Protein AF-A0A7Y2J334-F1 (afdb_monomer)

Radius of gyration: 13.48 Å; Cα contacts (8 Å, |Δi|>4): 89; chains: 1; bounding box: 37×12×30 Å

Foldseek 3Di:
DAEEEDEEEPPLQCQLPPPCVPRNNDRVVNVVVVVCVVCVVYHYHYDYDHDPVVSVVVVVVCVVPGPD

Mean predicted aligned error: 3.78 Å

Sequence (68 aa):
MKKLIIINGPNLNLLGTREPEIYGGLTFTEFLEILRKKYTEVAIDYYQSNIEGELIDKIQEAGLNFDG

Nearest PDB structures (foldseek):
  6smf-assembly1_A  TM=9.056E-01  e=3.898E-06  Zymomonas mobilis subsp. mobilis ZM4 = ATCC 31821
  6cv6-assembly3_G  TM=9.347E-01  e=9.505E-06  Paraburkholderia phymatum STM815
  1gtz-assembly1_C  TM=8.813E-01  e=2.164E-05  Streptomyces coelicolor
  6hsb-assembly1_A  TM=8.824E-01  e=1.762E-05  Acidithiobacillus caldus SM-1
  3n76-assembly1_A  TM=8.488E-01  e=3.266E-05  Mycobacterium tuberculosis

Solvent-accessible surface area (backbone atoms only — not comparable to full-atom values): 3996 Å² total; per-residue (Å²): 118,53,33,35,57,48,78,43,58,60,70,54,87,42,43,31,68,56,64,33,93,80,72,38,63,66,32,59,70,61,51,48,53,52,49,46,70,72,40,73,75,40,47,75,47,78,49,74,39,77,44,70,67,61,50,52,53,48,54,61,58,37,72,78,75,41,78,78

Secondary structure (DSSP, 8-state):
-EEEEEEE-TTGGGTTTSSHHHH-S--HHHHHHHHHHH-TTEEEEEEE-S-HHHHHHHHHHHHHH---

Structure (mmCIF, N/CA/C/O backbone):
data_AF-A0A7Y2J334-F1
#
_entry.id   AF-A0A7Y2J334-F1
#
loop_
_atom_site.group_PDB
_atom_site.id
_atom_site.type_symbol
_atom_site.label_atom_id
_atom_site.label_alt_id
_atom_site.label_comp_id
_atom_site.label_asym_id
_atom_site.label_entity_id
_atom_site.label_seq_id
_atom_site.pdbx_PDB_ins_code
_atom_site.Cartn_x
_atom_site.Cartn_y
_atom_site.Cartn_z
_atom_site.occupancy
_atom_site.B_iso_or_equiv
_atom_site.auth_seq_id
_atom_site.auth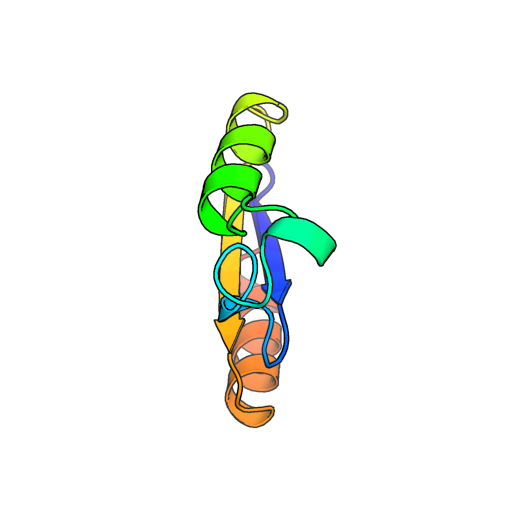_comp_id
_atom_site.auth_asym_id
_atom_site.auth_atom_id
_atom_site.pdbx_PDB_model_num
ATOM 1 N N . MET A 1 1 ? -6.374 1.981 18.845 1.00 82.06 1 MET A N 1
ATOM 2 C CA . MET A 1 1 ? -5.181 2.178 17.996 1.00 82.06 1 MET A CA 1
ATOM 3 C C . MET A 1 1 ? -5.698 2.538 16.620 1.00 82.06 1 MET A C 1
ATOM 5 O O . MET A 1 1 ? -6.560 1.798 16.157 1.00 82.06 1 MET A O 1
ATOM 9 N N . LYS A 1 2 ? -5.283 3.666 16.029 1.00 92.62 2 LYS A N 1
ATOM 10 C CA . LYS A 1 2 ? -5.768 4.017 14.685 1.00 92.62 2 LYS A CA 1
ATOM 11 C C . LYS A 1 2 ? -5.225 3.013 13.669 1.00 92.62 2 LYS A C 1
ATOM 13 O O . LYS A 1 2 ? -4.060 2.630 13.775 1.00 92.62 2 LYS A O 1
ATOM 18 N N . LYS A 1 3 ? -6.056 2.590 12.726 1.00 96.31 3 LYS A N 1
ATOM 19 C CA . LYS A 1 3 ? -5.704 1.720 11.607 1.00 96.31 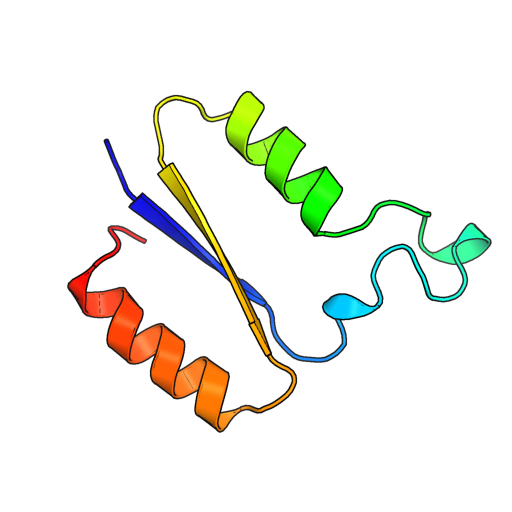3 LYS A CA 1
ATOM 20 C C . LYS A 1 3 ? -5.562 2.557 10.351 1.00 96.31 3 LYS A C 1
ATOM 22 O O . LYS A 1 3 ? -6.514 3.217 9.954 1.00 96.31 3 LYS A O 1
ATOM 27 N N . LEU A 1 4 ? -4.391 2.503 9.738 1.00 97.00 4 LEU A N 1
ATOM 28 C CA . LEU A 1 4 ? -4.099 3.160 8.473 1.00 97.00 4 LEU A CA 1
ATOM 29 C C . LEU A 1 4 ? -3.799 2.106 7.413 1.00 97.00 4 LEU A C 1
ATOM 31 O O . LEU A 1 4 ? -3.153 1.102 7.724 1.00 97.00 4 LEU A O 1
ATOM 35 N N . ILE A 1 5 ? -4.223 2.337 6.173 1.00 97.31 5 ILE A N 1
ATOM 36 C CA . ILE A 1 5 ? -3.866 1.475 5.041 1.00 97.31 5 ILE A CA 1
ATOM 37 C C . ILE A 1 5 ? -3.127 2.257 3.959 1.00 97.31 5 ILE A C 1
ATOM 39 O O . ILE A 1 5 ? -3.559 3.312 3.506 1.00 97.31 5 ILE A O 1
ATOM 43 N N . ILE A 1 6 ? -2.004 1.707 3.502 1.00 96.56 6 ILE A N 1
ATOM 44 C CA . ILE A 1 6 ? -1.298 2.211 2.324 1.00 96.56 6 ILE A CA 1
ATOM 45 C C . ILE A 1 6 ? -1.738 1.386 1.116 1.00 96.56 6 ILE A C 1
ATOM 47 O O . ILE A 1 6 ? -1.488 0.181 1.071 1.00 96.56 6 ILE A O 1
ATOM 51 N N . ILE A 1 7 ? -2.369 2.036 0.138 1.00 96.62 7 ILE A N 1
ATOM 52 C CA . ILE A 1 7 ? -2.803 1.417 -1.121 1.00 96.62 7 ILE A CA 1
ATOM 53 C C . ILE A 1 7 ? -1.909 1.930 -2.250 1.00 96.62 7 ILE A C 1
ATOM 55 O O . ILE A 1 7 ? -1.981 3.096 -2.636 1.00 96.62 7 ILE A O 1
ATOM 59 N N . ASN A 1 8 ? -1.058 1.053 -2.776 1.00 96.06 8 ASN A N 1
ATOM 60 C CA . ASN A 1 8 ? -0.119 1.367 -3.847 1.00 96.06 8 ASN A CA 1
ATOM 61 C C . ASN A 1 8 ? -0.629 0.880 -5.204 1.00 96.06 8 ASN A C 1
ATOM 63 O O . ASN A 1 8 ? -1.146 -0.228 -5.337 1.00 96.06 8 ASN A O 1
ATOM 67 N N . GLY A 1 9 ? -0.422 1.707 -6.224 1.00 95.06 9 GLY A N 1
ATOM 68 C CA . GLY A 1 9 ? -0.796 1.395 -7.597 1.00 95.06 9 GLY A CA 1
ATOM 69 C C . GLY A 1 9 ? 0.191 0.477 -8.334 1.00 95.06 9 GLY A C 1
ATOM 70 O O . GLY A 1 9 ? 1.064 -0.154 -7.722 1.00 95.06 9 GLY A O 1
ATOM 71 N N . PRO A 1 10 ? 0.080 0.419 -9.671 1.00 93.69 10 PRO A N 1
ATOM 72 C CA . PRO A 1 10 ? 0.861 -0.491 -10.493 1.00 93.69 10 PRO A CA 1
ATOM 73 C C . PRO A 1 10 ? 2.371 -0.250 -10.419 1.00 93.69 10 PRO A C 1
ATOM 75 O O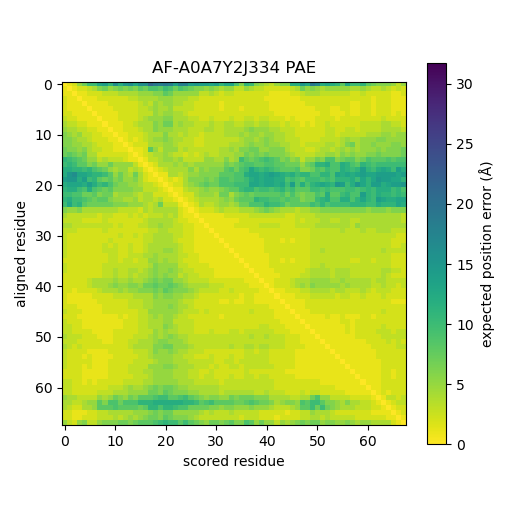 . PRO A 1 10 ? 2.831 0.871 -10.208 1.00 93.69 10 PRO A O 1
ATOM 78 N N . ASN A 1 11 ? 3.146 -1.304 -10.673 1.00 89.31 11 ASN A N 1
ATOM 79 C CA . ASN A 1 11 ? 4.608 -1.339 -10.774 1.00 89.31 11 ASN A CA 1
ATOM 80 C C . ASN A 1 11 ? 5.386 -1.034 -9.481 1.00 89.31 11 ASN A C 1
ATOM 82 O O . ASN A 1 11 ? 6.597 -1.243 -9.447 1.00 89.31 11 ASN A O 1
ATOM 86 N N . LEU A 1 12 ? 4.732 -0.605 -8.395 1.00 88.06 12 LEU A N 1
ATOM 87 C CA . LEU A 1 12 ? 5.380 -0.396 -7.089 1.00 88.06 12 LEU A CA 1
ATOM 88 C C . LEU A 1 12 ? 5.912 -1.696 -6.469 1.00 88.06 12 LEU A C 1
ATOM 90 O O . LEU A 1 12 ? 6.851 -1.662 -5.677 1.00 88.06 12 LEU A O 1
ATOM 94 N N . ASN A 1 13 ? 5.391 -2.849 -6.895 1.00 85.25 13 ASN A N 1
ATOM 95 C CA . ASN A 1 13 ? 5.956 -4.160 -6.578 1.00 85.25 13 ASN A CA 1
ATOM 96 C C . ASN A 1 13 ? 7.374 -4.374 -7.140 1.00 85.25 13 ASN A C 1
ATOM 98 O O . ASN A 1 13 ? 8.035 -5.327 -6.743 1.00 85.25 13 ASN A O 1
ATOM 102 N N . LEU A 1 14 ? 7.836 -3.522 -8.062 1.00 86.94 14 LEU A N 1
ATOM 103 C CA . LEU A 1 14 ? 9.174 -3.599 -8.654 1.00 86.94 14 LEU A CA 1
ATOM 104 C C . LEU A 1 14 ? 10.226 -2.786 -7.881 1.00 86.94 14 LEU A C 1
ATOM 106 O O . LEU A 1 14 ? 11.410 -2.853 -8.228 1.00 86.94 14 LEU A O 1
ATOM 110 N N . LEU A 1 15 ? 9.834 -2.037 -6.842 1.00 86.75 15 LEU A N 1
ATOM 111 C CA . LEU A 1 15 ? 10.780 -1.318 -5.983 1.00 86.75 15 LEU A CA 1
ATOM 112 C C . LEU A 1 15 ? 11.835 -2.271 -5.408 1.00 86.75 15 LEU A C 1
ATOM 114 O O . LEU A 1 15 ? 11.513 -3.359 -4.936 1.00 86.75 15 LEU A O 1
ATOM 118 N N . GLY A 1 16 ? 13.098 -1.856 -5.474 1.00 82.69 16 GLY A N 1
ATOM 119 C CA . GLY A 1 16 ? 14.247 -2.652 -5.042 1.00 82.69 16 GLY A CA 1
ATOM 120 C C . GLY A 1 16 ? 14.699 -3.736 -6.027 1.00 82.69 16 GLY A C 1
ATOM 121 O O . GLY A 1 16 ? 15.764 -4.314 -5.832 1.00 82.69 16 GLY A O 1
ATOM 122 N N . THR A 1 17 ? 13.945 -4.000 -7.103 1.00 80.81 17 THR A N 1
ATOM 123 C CA . THR A 1 17 ? 14.282 -5.053 -8.088 1.00 80.81 17 THR A CA 1
ATOM 124 C C . THR A 1 17 ? 14.700 -4.509 -9.450 1.00 80.81 17 THR A C 1
ATOM 126 O O . THR A 1 17 ? 15.537 -5.110 -10.124 1.00 80.81 17 THR A O 1
ATOM 129 N N . ARG A 1 18 ? 14.152 -3.364 -9.869 1.00 81.38 18 ARG A N 1
ATOM 130 C CA . ARG A 1 18 ? 14.476 -2.744 -11.155 1.00 81.38 18 ARG A CA 1
ATOM 131 C C . ARG A 1 18 ? 15.608 -1.736 -11.003 1.00 81.38 18 ARG A C 1
ATOM 133 O O . ARG A 1 18 ? 15.464 -0.779 -10.253 1.00 81.38 18 ARG A O 1
ATOM 140 N N . GLU A 1 19 ? 16.683 -1.937 -11.769 1.00 74.75 19 GLU A N 1
ATOM 141 C CA . GLU A 1 19 ? 17.834 -1.021 -11.867 1.00 74.75 19 GLU A CA 1
ATOM 142 C C . GLU A 1 19 ? 18.260 -0.469 -10.482 1.00 74.75 19 GLU A C 1
ATOM 144 O O . GLU A 1 19 ? 18.264 0.747 -10.270 1.00 74.75 19 GLU A O 1
ATOM 149 N N . PRO A 1 20 ? 18.581 -1.345 -9.503 1.00 79.00 20 PRO A N 1
ATOM 150 C CA . PRO A 1 20 ? 18.769 -0.956 -8.100 1.00 79.00 20 PRO A CA 1
ATOM 151 C C . PRO A 1 20 ? 19.928 0.027 -7.886 1.00 79.00 20 PRO A C 1
ATOM 153 O O . PRO A 1 20 ? 19.931 0.769 -6.908 1.00 79.00 20 PRO A O 1
ATOM 156 N N . GLU A 1 21 ? 20.887 0.083 -8.812 1.00 81.06 21 GLU A N 1
ATOM 157 C CA . GLU A 1 21 ? 21.981 1.063 -8.800 1.00 81.06 21 GLU A CA 1
ATOM 158 C C . GLU A 1 21 ? 21.499 2.499 -9.076 1.00 81.06 21 GLU A C 1
ATOM 160 O O . GLU A 1 21 ? 22.153 3.457 -8.672 1.00 81.06 21 GLU A O 1
ATOM 165 N N . ILE A 1 22 ? 20.341 2.649 -9.729 1.00 79.94 22 ILE A N 1
ATOM 166 C CA . ILE A 1 22 ? 19.720 3.937 -10.070 1.00 79.94 22 ILE A CA 1
ATOM 167 C C . ILE A 1 22 ? 18.607 4.281 -9.073 1.00 79.94 22 ILE A C 1
ATOM 169 O O . ILE A 1 22 ? 18.517 5.420 -8.616 1.00 79.94 22 ILE A O 1
ATOM 173 N N . TYR A 1 23 ? 17.764 3.304 -8.721 1.00 76.50 23 TYR A N 1
ATOM 174 C CA . TYR A 1 23 ? 16.543 3.532 -7.931 1.00 76.50 23 TYR A CA 1
ATOM 175 C C . TYR A 1 23 ? 16.645 3.107 -6.461 1.00 76.50 23 TYR A C 1
ATOM 177 O O . TYR A 1 23 ? 15.715 3.335 -5.686 1.00 76.50 23 TYR A O 1
ATOM 185 N N . GLY A 1 24 ? 17.775 2.527 -6.062 1.00 80.50 24 GLY A N 1
ATOM 186 C CA . GLY A 1 24 ? 17.966 1.947 -4.740 1.00 80.50 24 GLY A CA 1
ATOM 187 C C . GLY A 1 24 ? 17.410 0.524 -4.637 1.00 80.50 24 GLY A C 1
ATOM 188 O O . GLY A 1 24 ? 16.472 0.132 -5.328 1.00 80.50 24 GLY A O 1
ATOM 189 N N . GLY A 1 25 ? 18.009 -0.263 -3.742 1.00 86.75 25 GLY A N 1
ATOM 190 C CA . GLY A 1 25 ? 17.630 -1.659 -3.497 1.00 86.75 25 GLY A CA 1
ATOM 191 C C . GLY A 1 25 ? 16.494 -1.850 -2.488 1.00 86.75 25 GLY A C 1
ATOM 192 O O . GLY A 1 25 ? 16.139 -2.987 -2.205 1.00 86.75 25 GLY A O 1
ATOM 193 N N . LEU A 1 26 ? 15.940 -0.770 -1.924 1.00 87.94 26 LEU A N 1
ATOM 194 C CA . LEU A 1 26 ? 14.938 -0.871 -0.864 1.00 87.94 26 LEU A CA 1
ATOM 195 C C . LEU A 1 26 ? 13.581 -1.292 -1.439 1.00 87.94 26 LEU A C 1
ATOM 197 O O . LEU A 1 26 ? 12.963 -0.561 -2.218 1.00 87.94 26 LEU A O 1
ATOM 201 N N . THR A 1 27 ? 13.097 -2.453 -1.013 1.00 89.94 27 THR A N 1
ATOM 202 C CA . THR A 1 27 ? 11.748 -2.920 -1.340 1.00 89.94 27 THR A CA 1
ATOM 203 C C . THR A 1 27 ? 10.702 -2.170 -0.520 1.00 89.94 27 THR A C 1
ATOM 205 O O . THR A 1 27 ? 10.959 -1.692 0.591 1.00 89.94 27 THR A O 1
ATOM 208 N N . PHE A 1 28 ? 9.466 -2.110 -1.023 1.00 90.56 28 PHE A N 1
ATOM 209 C CA . PHE A 1 28 ? 8.383 -1.498 -0.252 1.00 90.56 28 PHE A CA 1
ATOM 210 C C . PHE A 1 28 ? 8.112 -2.244 1.065 1.00 90.56 28 PHE A C 1
ATOM 212 O O . PHE A 1 28 ? 7.811 -1.620 2.078 1.00 90.56 28 PHE A O 1
ATOM 219 N N . THR A 1 29 ? 8.260 -3.570 1.083 1.00 90.00 29 THR A N 1
ATOM 220 C CA . THR A 1 29 ? 8.087 -4.387 2.293 1.00 90.00 29 THR A CA 1
ATOM 221 C C . THR A 1 29 ? 9.112 -4.056 3.374 1.00 90.00 29 THR A C 1
ATOM 223 O O . THR A 1 29 ? 8.753 -3.967 4.544 1.00 90.00 29 THR A O 1
ATOM 226 N N . GLU A 1 30 ? 10.370 -3.799 3.007 1.00 92.25 30 GLU A N 1
ATOM 227 C CA . GLU A 1 30 ? 11.387 -3.354 3.969 1.00 92.25 30 GLU A CA 1
ATOM 228 C C . GLU A 1 30 ? 11.077 -1.951 4.497 1.00 92.25 30 GLU A C 1
ATOM 230 O O . GLU A 1 30 ? 11.182 -1.695 5.699 1.00 92.25 30 GLU A O 1
ATOM 235 N N . PHE A 1 31 ? 10.632 -1.048 3.620 1.00 92.62 31 PHE A N 1
ATOM 236 C CA . PHE A 1 31 ? 10.196 0.288 4.020 1.00 92.62 31 PHE A CA 1
ATOM 237 C C . PHE A 1 31 ? 8.974 0.253 4.956 1.00 92.62 31 PHE A C 1
ATOM 239 O O . PHE A 1 31 ? 8.928 0.995 5.939 1.00 92.62 31 PHE A O 1
ATOM 246 N N . LEU A 1 32 ? 8.015 -0.644 4.711 1.00 95.06 32 LEU A N 1
ATOM 247 C CA . LEU A 1 32 ? 6.835 -0.836 5.557 1.00 95.06 32 LEU A CA 1
ATOM 248 C C . LEU A 1 32 ? 7.217 -1.232 6.989 1.00 95.06 32 LEU A C 1
ATOM 250 O O . LEU A 1 32 ? 6.647 -0.709 7.947 1.00 95.06 32 LEU A O 1
ATOM 254 N N . GLU A 1 33 ? 8.214 -2.099 7.157 1.00 95.50 33 GLU A N 1
ATOM 255 C CA . GLU A 1 33 ? 8.695 -2.487 8.486 1.00 95.50 33 GLU A CA 1
ATOM 256 C C . GLU A 1 33 ? 9.378 -1.325 9.219 1.00 95.50 33 GLU A C 1
ATOM 258 O O . GLU A 1 33 ? 9.233 -1.184 10.436 1.00 95.50 33 GLU A O 1
ATOM 263 N N . ILE A 1 34 ? 10.066 -0.437 8.494 1.00 95.81 34 ILE A N 1
ATOM 264 C CA . ILE A 1 34 ? 10.599 0.810 9.065 1.00 95.81 34 ILE A CA 1
ATOM 265 C C . ILE A 1 34 ? 9.449 1.703 9.551 1.00 95.81 34 ILE A C 1
ATOM 267 O O . ILE A 1 34 ? 9.510 2.223 10.667 1.00 95.81 34 ILE A O 1
ATOM 271 N N . LEU A 1 35 ? 8.386 1.855 8.753 1.00 95.38 35 LEU A N 1
ATOM 272 C CA . LEU A 1 35 ? 7.210 2.642 9.133 1.00 95.38 35 LEU A CA 1
ATOM 273 C C . LEU A 1 35 ? 6.523 2.077 10.380 1.00 95.38 35 LEU A C 1
ATOM 275 O O . LEU A 1 35 ? 6.284 2.822 11.329 1.00 95.38 35 LEU A O 1
ATOM 279 N N . ARG A 1 36 ? 6.271 0.766 10.424 1.00 96.06 36 ARG A N 1
ATOM 280 C CA . ARG A 1 36 ? 5.640 0.099 11.576 1.00 96.06 36 ARG A CA 1
ATOM 281 C C . ARG A 1 36 ? 6.446 0.263 12.862 1.00 96.06 36 ARG A C 1
ATOM 283 O O . ARG A 1 36 ? 5.874 0.525 13.915 1.00 96.06 36 ARG A O 1
ATOM 290 N N . LYS A 1 37 ? 7.777 0.172 12.781 1.00 96.81 37 LYS A N 1
ATOM 291 C CA . LYS A 1 37 ? 8.666 0.407 13.932 1.00 96.81 37 LYS A CA 1
ATOM 292 C C . LYS A 1 37 ? 8.676 1.866 14.379 1.00 96.81 37 LYS A C 1
ATOM 294 O O . LYS A 1 37 ? 8.825 2.132 15.567 1.00 96.81 37 LYS A O 1
ATOM 299 N N . LYS A 1 38 ? 8.551 2.808 13.442 1.00 97.12 38 LYS A N 1
ATOM 300 C CA . LYS A 1 38 ? 8.557 4.247 13.733 1.00 97.12 38 LYS A CA 1
ATOM 301 C C . LYS A 1 38 ? 7.235 4.733 14.331 1.00 97.12 38 LYS A C 1
ATOM 303 O O . LYS A 1 38 ? 7.249 5.647 15.149 1.00 97.12 38 LYS A O 1
ATOM 308 N N . TYR A 1 39 ? 6.117 4.135 13.932 1.00 95.88 39 TYR A N 1
ATOM 309 C CA . TYR A 1 39 ? 4.772 4.569 14.302 1.00 95.88 39 TYR A CA 1
ATOM 310 C C . TYR A 1 39 ? 4.017 3.464 15.051 1.00 95.88 39 TYR A C 1
ATOM 312 O O . TYR A 1 39 ? 3.001 2.963 14.587 1.00 95.88 39 TYR A O 1
ATOM 320 N N . THR A 1 40 ? 4.505 3.090 16.234 1.00 95.81 40 THR A N 1
ATOM 321 C CA . THR A 1 40 ? 3.957 1.972 17.027 1.00 95.81 40 THR A CA 1
ATOM 322 C C . THR A 1 40 ? 2.554 2.219 17.592 1.00 95.81 40 THR A C 1
ATOM 324 O O . THR A 1 40 ? 1.873 1.272 17.978 1.00 95.81 40 THR A O 1
ATOM 327 N N . GLU A 1 41 ? 2.102 3.474 17.644 1.00 96.25 41 GLU A N 1
ATOM 328 C CA . GLU A 1 41 ? 0.767 3.851 18.135 1.00 96.25 41 GLU A CA 1
ATOM 329 C C . GLU A 1 41 ? -0.344 3.701 17.077 1.00 96.25 41 GLU A C 1
ATOM 331 O O . GLU A 1 41 ? -1.530 3.886 17.379 1.00 96.25 41 GLU A O 1
ATOM 336 N N . VAL A 1 42 ? 0.024 3.362 15.837 1.00 96.12 42 VAL A N 1
ATOM 337 C CA . VAL A 1 42 ? -0.899 3.115 14.726 1.00 96.12 42 VAL A CA 1
ATOM 338 C C . VAL A 1 42 ? -0.628 1.750 14.102 1.00 96.12 42 VAL A C 1
ATOM 340 O O . VAL A 1 42 ? 0.513 1.324 13.943 1.00 96.12 42 VAL A O 1
ATOM 343 N N . ALA A 1 43 ? -1.694 1.054 13.728 1.00 96.06 43 ALA A N 1
ATOM 344 C CA . ALA A 1 43 ? -1.593 -0.160 12.936 1.00 96.06 43 ALA A CA 1
ATOM 345 C C . ALA A 1 43 ? -1.538 0.238 11.460 1.00 96.06 43 ALA A C 1
ATOM 347 O O . ALA A 1 43 ? -2.442 0.921 10.986 1.00 96.06 43 ALA A O 1
ATOM 3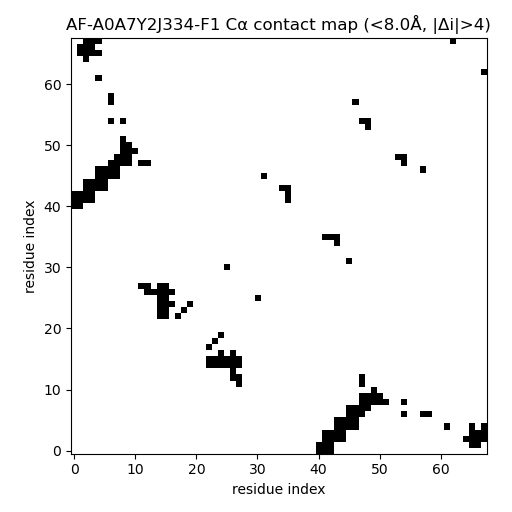48 N N . ILE A 1 44 ? -0.480 -0.162 10.754 1.00 97.00 44 ILE A N 1
ATOM 349 C CA . ILE A 1 44 ? -0.294 0.146 9.332 1.00 97.00 44 ILE A CA 1
ATOM 350 C C . ILE A 1 44 ? -0.428 -1.144 8.526 1.00 97.00 44 ILE A C 1
ATOM 352 O O . ILE A 1 44 ? 0.424 -2.040 8.623 1.00 97.00 44 ILE A O 1
ATOM 356 N N . ASP A 1 45 ? -1.472 -1.195 7.708 1.00 95.75 45 ASP A N 1
ATOM 357 C CA . ASP A 1 45 ? -1.685 -2.220 6.696 1.00 95.75 45 ASP A CA 1
ATOM 358 C C . ASP A 1 45 ? -1.249 -1.726 5.319 1.00 95.75 45 ASP A C 1
ATOM 360 O O . ASP A 1 45 ? -1.035 -0.537 5.0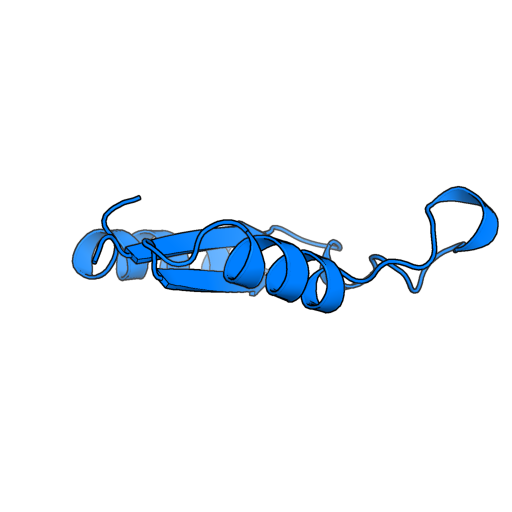71 1.00 95.75 45 ASP A O 1
ATOM 364 N N . TYR A 1 46 ? -1.075 -2.682 4.416 1.00 95.94 46 TYR A N 1
ATOM 365 C CA . TYR A 1 46 ? -0.546 -2.437 3.090 1.00 95.94 46 TYR A CA 1
ATOM 366 C C . TYR A 1 46 ? -1.267 -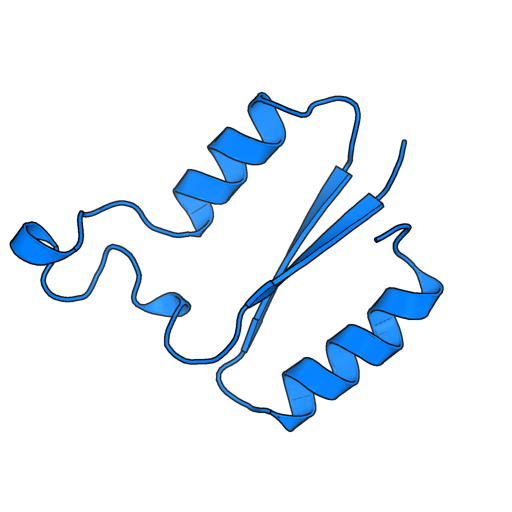3.297 2.060 1.00 95.94 46 TYR A C 1
ATOM 368 O O . TYR A 1 46 ? -1.501 -4.486 2.279 1.00 95.94 46 TYR A O 1
ATOM 376 N N . TYR A 1 47 ? -1.569 -2.686 0.920 1.00 96.62 47 TYR A N 1
ATOM 377 C CA . TYR A 1 47 ? -2.079 -3.350 -0.263 1.00 96.62 47 TYR A CA 1
ATOM 378 C C . TYR A 1 47 ? -1.445 -2.751 -1.519 1.00 96.62 47 TYR A C 1
ATOM 380 O O . TYR A 1 47 ? -1.214 -1.545 -1.602 1.00 96.62 47 TYR A O 1
ATOM 388 N N . GLN A 1 48 ? -1.180 -3.591 -2.513 1.00 96.75 48 GLN A N 1
ATOM 389 C CA . GLN A 1 48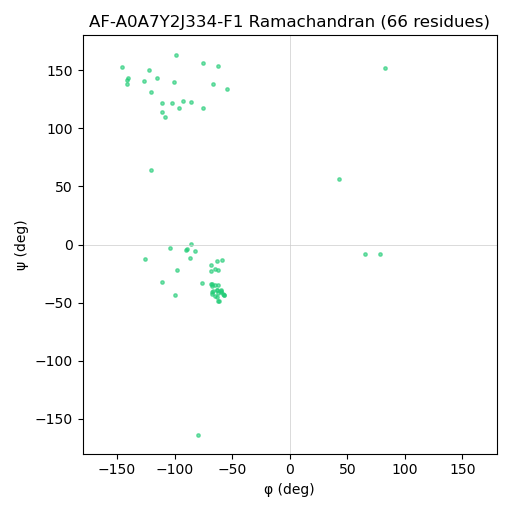 ? -0.730 -3.154 -3.827 1.00 96.75 48 GLN A CA 1
ATOM 390 C C . GLN A 1 48 ? -1.382 -4.009 -4.892 1.00 96.75 48 GLN A C 1
ATOM 392 O O . GLN A 1 48 ? -1.525 -5.217 -4.717 1.00 96.75 48 GLN A O 1
ATOM 397 N N . SER A 1 49 ? -1.747 -3.368 -5.995 1.00 97.00 49 SER A N 1
ATOM 398 C CA . SER A 1 49 ? -2.203 -4.069 -7.183 1.00 97.00 49 SER A CA 1
ATOM 399 C C . SER A 1 49 ? -1.775 -3.344 -8.455 1.00 97.00 49 SER A C 1
ATOM 401 O O . SER A 1 49 ? -1.580 -2.127 -8.485 1.00 97.00 49 SER A O 1
ATOM 403 N N . ASN A 1 50 ? -1.628 -4.129 -9.521 1.00 96.31 50 ASN A N 1
ATOM 404 C CA . ASN A 1 50 ? -1.450 -3.639 -10.884 1.00 96.31 50 ASN A CA 1
ATOM 405 C C . ASN A 1 50 ? -2.785 -3.435 -11.619 1.00 96.31 50 ASN A C 1
ATOM 407 O O . ASN A 1 50 ? -2.781 -2.970 -12.757 1.00 96.31 50 ASN A O 1
ATOM 411 N N . ILE A 1 51 ? -3.909 -3.791 -10.993 1.00 97.62 51 ILE A N 1
ATOM 412 C CA . ILE A 1 51 ? -5.243 -3.790 -11.591 1.00 97.62 51 ILE A CA 1
ATOM 413 C C . ILE A 1 51 ? -6.070 -2.679 -10.945 1.00 97.62 51 ILE A C 1
ATOM 415 O O . ILE A 1 51 ? -6.289 -2.677 -9.739 1.00 97.62 51 ILE A O 1
ATOM 419 N N . GLU A 1 52 ? -6.569 -1.746 -11.756 1.00 97.25 52 GLU A N 1
ATOM 420 C CA . GLU A 1 52 ? -7.361 -0.608 -11.273 1.00 97.25 52 GLU A CA 1
ATOM 421 C C . GLU A 1 52 ? -8.607 -1.048 -10.489 1.00 97.25 52 GLU A C 1
ATOM 423 O O . GLU A 1 52 ? -8.867 -0.515 -9.414 1.00 97.25 52 GLU A O 1
ATOM 428 N N . GLY A 1 53 ? -9.328 -2.061 -10.983 1.00 97.81 53 GLY A N 1
ATOM 429 C CA . GLY A 1 53 ? -10.508 -2.605 -10.304 1.00 97.81 53 GLY A CA 1
ATOM 430 C C . GLY A 1 53 ? -10.206 -3.091 -8.885 1.00 97.81 53 GLY A C 1
ATOM 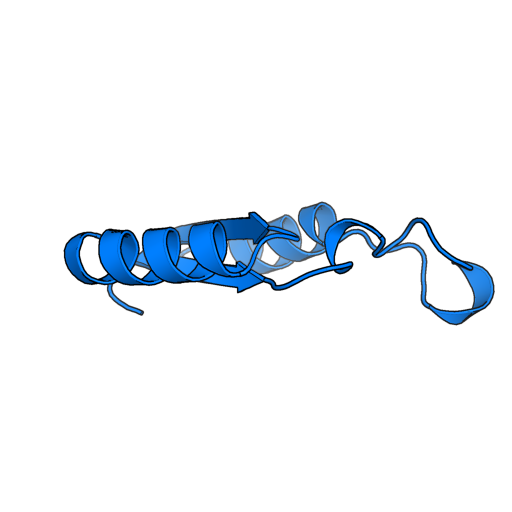431 O O . GLY A 1 53 ? -10.913 -2.727 -7.956 1.00 97.81 53 GLY A O 1
ATOM 432 N N . GLU A 1 54 ? -9.095 -3.804 -8.690 1.00 97.81 54 GLU A N 1
ATOM 433 C CA . GLU A 1 54 ? -8.679 -4.279 -7.366 1.00 97.81 54 GLU A CA 1
ATOM 434 C C . GLU A 1 54 ? -8.326 -3.130 -6.407 1.00 97.81 54 GLU A C 1
ATOM 436 O O . GLU A 1 54 ? -8.592 -3.208 -5.207 1.00 97.81 54 GLU A O 1
ATOM 441 N N . LEU A 1 55 ? -7.746 -2.040 -6.921 1.00 97.38 55 LEU A N 1
ATOM 442 C CA . LEU A 1 55 ? -7.472 -0.845 -6.118 1.00 97.38 55 LEU A CA 1
ATOM 443 C C . LEU A 1 55 ? -8.772 -0.157 -5.690 1.00 97.38 55 LEU A C 1
ATOM 445 O O . LEU A 1 55 ? -8.896 0.243 -4.533 1.00 97.38 55 LEU A O 1
ATOM 449 N N . ILE A 1 56 ? -9.741 -0.042 -6.603 1.00 97.06 56 ILE A N 1
ATOM 450 C CA . ILE A 1 56 ? -11.066 0.521 -6.312 1.00 97.06 56 ILE A CA 1
ATOM 451 C C . ILE A 1 56 ? -11.781 -0.334 -5.263 1.00 97.06 56 ILE A C 1
ATOM 453 O O . ILE A 1 56 ? -12.251 0.207 -4.260 1.00 97.06 56 ILE A O 1
ATOM 457 N N . ASP A 1 57 ? -11.806 -1.653 -5.454 1.00 97.06 57 ASP A N 1
ATOM 458 C CA . ASP A 1 57 ? -12.412 -2.599 -4.516 1.00 97.06 57 ASP A CA 1
ATOM 459 C C . ASP A 1 57 ? -11.762 -2.476 -3.134 1.00 97.06 57 ASP A C 1
ATOM 461 O O . ASP A 1 57 ? -12.459 -2.401 -2.116 1.00 97.06 57 ASP A O 1
ATOM 465 N N . LYS A 1 58 ? -10.427 -2.352 -3.081 1.00 97.12 58 LYS A N 1
ATOM 466 C CA . LYS A 1 58 ? -9.723 -2.190 -1.809 1.00 97.12 58 LYS A CA 1
ATOM 467 C C . LYS A 1 58 ? -10.044 -0.872 -1.115 1.00 97.12 58 LYS A C 1
ATOM 469 O O . LYS A 1 58 ? -10.203 -0.866 0.102 1.00 97.12 58 LYS A O 1
ATOM 474 N N . ILE A 1 59 ? -10.153 0.234 -1.851 1.00 95.62 59 ILE A N 1
ATOM 475 C CA . ILE A 1 59 ? -10.536 1.538 -1.284 1.00 95.62 59 ILE A CA 1
ATOM 476 C C . ILE A 1 59 ? -11.951 1.469 -0.690 1.00 95.62 59 ILE A C 1
ATOM 478 O O . ILE A 1 59 ? -12.183 1.977 0.408 1.00 95.62 59 ILE A O 1
ATOM 482 N N . GLN A 1 60 ? -12.887 0.810 -1.378 1.00 95.25 60 GLN A N 1
ATOM 483 C CA . GLN A 1 60 ? -14.254 0.629 -0.883 1.00 95.25 60 GLN A CA 1
ATOM 484 C C . GLN A 1 60 ? -14.297 -0.243 0.381 1.00 95.25 60 GLN A C 1
ATOM 486 O O . GLN A 1 60 ? -14.953 0.126 1.355 1.00 95.25 60 GLN A O 1
ATOM 491 N N . GLU A 1 61 ? -13.559 -1.359 0.402 1.00 94.75 61 GLU A N 1
ATOM 492 C CA . GLU A 1 61 ? -13.398 -2.211 1.591 1.00 94.75 61 GLU A CA 1
ATOM 493 C C . GLU A 1 61 ? -12.765 -1.434 2.757 1.00 94.75 61 GLU A C 1
ATOM 495 O O . GLU A 1 61 ? -13.156 -1.595 3.919 1.00 94.75 61 GLU A O 1
ATOM 500 N N . ALA A 1 62 ? -11.787 -0.577 2.452 1.00 94.62 62 ALA A N 1
ATOM 501 C CA . ALA A 1 62 ? -11.033 0.151 3.456 1.00 94.62 62 ALA A CA 1
ATOM 502 C C . ALA A 1 62 ? -11.884 1.178 4.209 1.00 94.62 62 ALA A C 1
ATOM 504 O O . ALA A 1 62 ? -11.729 1.318 5.422 1.00 94.62 62 ALA A O 1
ATOM 505 N N . GLY A 1 63 ? -12.832 1.825 3.524 1.00 90.25 63 GLY A N 1
ATOM 506 C CA . GLY A 1 63 ? -13.738 2.810 4.124 1.00 90.25 63 GLY A CA 1
ATOM 507 C C . GLY A 1 63 ? -14.598 2.276 5.278 1.00 90.25 63 GLY A C 1
ATOM 508 O O . GLY A 1 63 ? -15.189 3.064 6.011 1.00 90.25 63 GLY A O 1
ATOM 509 N N . LEU A 1 64 ? -14.663 0.953 5.463 1.00 88.62 64 LEU A N 1
ATOM 510 C CA . LEU A 1 64 ? -15.384 0.305 6.562 1.00 88.62 64 LEU A CA 1
ATOM 511 C C . LEU A 1 64 ? -14.482 -0.088 7.742 1.00 88.62 64 LEU A C 1
ATOM 513 O O . LEU A 1 64 ? -14.982 -0.291 8.846 1.00 88.62 64 LEU A O 1
ATOM 517 N N . ASN A 1 65 ? -13.174 -0.238 7.512 1.00 92.19 65 ASN A N 1
ATOM 518 C CA . ASN A 1 65 ? -12.266 -0.945 8.423 1.00 92.19 65 ASN A CA 1
ATOM 519 C C . ASN A 1 65 ? -11.043 -0.128 8.871 1.00 92.19 65 ASN A C 1
ATOM 521 O O . ASN A 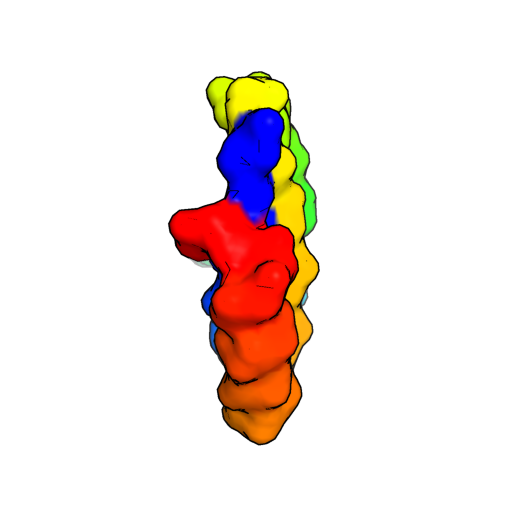1 65 ? -10.347 -0.550 9.803 1.00 92.19 65 ASN A O 1
ATOM 525 N N . PHE A 1 66 ? -10.774 1.006 8.220 1.00 96.25 66 PHE A N 1
ATOM 526 C CA . PHE A 1 66 ? -9.613 1.858 8.470 1.00 96.25 66 PHE A CA 1
ATOM 527 C C . PHE A 1 66 ? -10.031 3.281 8.833 1.00 96.25 66 PHE A C 1
ATOM 529 O O . PHE A 1 66 ? -11.068 3.780 8.403 1.00 96.25 66 PHE A O 1
ATOM 536 N N . ASP A 1 67 ? -9.194 3.930 9.638 1.00 95.44 67 ASP A N 1
ATOM 537 C CA . ASP A 1 67 ? -9.358 5.317 10.069 1.00 95.44 67 ASP A CA 1
ATOM 538 C C . ASP A 1 67 ? -8.751 6.316 9.065 1.00 95.44 67 ASP A C 1
ATOM 540 O O . ASP A 1 67 ? -8.963 7.525 9.206 1.00 95.44 67 ASP A O 1
ATOM 544 N N . GLY A 1 68 ? -7.971 5.826 8.092 1.00 88.06 68 GLY A N 1
ATOM 545 C CA . GLY A 1 68 ? -7.348 6.616 7.029 1.00 88.06 68 GLY A CA 1
ATOM 546 C C . GLY A 1 68 ? -6.345 5.855 6.176 1.00 88.06 68 GLY A C 1
ATOM 547 O O . GLY A 1 68 ? -6.109 4.651 6.428 1.00 88.06 68 GLY A O 1
#

pLDDT: mean 92.11, std 6.08, range [74.75, 97.81]